Protein AF-A0A935SAC5-F1 (afdb_monomer)

Solvent-accessible surface area (backbone atoms only — not comparable to full-atom values): 9028 Å² total; per-residue (Å²): 116,67,52,73,51,86,74,87,73,97,64,73,34,63,45,73,36,40,45,47,66,63,96,44,28,36,29,16,75,48,94,80,66,82,56,76,77,46,74,48,55,58,48,74,48,67,71,39,87,62,98,78,72,75,41,74,46,65,68,77,76,75,72,89,77,90,78,79,84,93,44,66,73,70,99,47,43,94,74,91,64,96,80,83,84,86,88,77,90,76,90,57,98,80,77,89,86,80,83,89,82,74,30,91,58,60,45,80,43,80,50,70,46,59,50,98,86,70,47,77,77,44,76,49,77,45,74,40,58,57,51,123

Secondary structure (DSSP, 8-state):
--EEE----SSSB--EEEEES-SSEEEESSTT--SEEEESSEEEPPPBSS----EEEE---PPP---S-S-TTSSSS---SS--------SS----------BSS-EEEEEEEE-TT--EEEEEEEEEPSB-

pLDDT: mean 78.28, std 12.5, range [45.66, 94.19]

Foldseek 3Di:
DKDKDDDDDPAFDKDKIFIDDEPWKFKDQDPVSPDGPDIDRIDIDHGDHDDGDMDIDHPDPDDDDDDDDPDCVPPNDDDPDLDDDDDDDDPDDDDDDDDDDADQAWDWHKDFDADPVRHTPDIDIDTDHRGD

Structure (mmCIF, N/CA/C/O backbone):
data_AF-A0A935SAC5-F1
#
_entry.id   AF-A0A935SAC5-F1
#
loop_
_atom_site.group_PDB
_atom_site.id
_atom_site.type_symbol
_atom_site.label_atom_id
_atom_site.label_alt_id
_atom_site.label_comp_id
_atom_site.label_asym_id
_atom_site.label_entity_id
_atom_site.label_seq_id
_atom_site.pdbx_PDB_ins_code
_atom_site.Cartn_x
_atom_site.Cartn_y
_atom_site.Cartn_z
_atom_site.occupancy
_atom_site.B_iso_or_equiv
_atom_site.auth_seq_id
_atom_site.auth_comp_id
_atom_site.auth_asym_id
_atom_site.auth_atom_id
_atom_site.pdbx_PDB_model_num
ATOM 1 N N . MET A 1 1 ? 0.697 -7.116 10.664 1.00 56.38 1 MET A N 1
ATOM 2 C CA . MET A 1 1 ? -0.662 -6.544 10.808 1.00 56.38 1 MET A CA 1
ATOM 3 C C . MET A 1 1 ? -0.838 -6.098 12.249 1.00 56.38 1 MET A C 1
ATOM 5 O O . MET A 1 1 ? -0.316 -6.800 13.111 1.00 56.38 1 MET A O 1
ATOM 9 N N . PRO A 1 2 ? -1.505 -4.963 12.521 1.00 69.81 2 PRO A N 1
ATOM 10 C CA . PRO A 1 2 ? -1.743 -4.535 13.891 1.00 69.81 2 PRO A CA 1
ATOM 11 C C . PRO A 1 2 ? -2.708 -5.495 14.600 1.00 69.81 2 PRO A C 1
ATOM 13 O O . PRO A 1 2 ? -3.672 -5.966 13.999 1.00 69.81 2 PRO A O 1
ATOM 16 N N . THR A 1 3 ? -2.452 -5.771 15.874 1.00 77.31 3 THR A N 1
ATOM 17 C CA . THR A 1 3 ? -3.358 -6.515 16.761 1.00 77.31 3 THR A CA 1
ATOM 18 C C . THR A 1 3 ? -3.866 -5.571 17.837 1.00 77.31 3 THR A C 1
ATOM 20 O O . THR A 1 3 ? -3.052 -4.908 18.480 1.00 77.31 3 THR A O 1
ATOM 23 N N . ALA A 1 4 ? -5.182 -5.513 18.036 1.00 74.81 4 ALA A N 1
ATOM 24 C CA . ALA A 1 4 ? -5.814 -4.675 19.049 1.00 74.81 4 ALA A CA 1
ATOM 25 C C . ALA A 1 4 ? -6.478 -5.536 20.128 1.00 74.81 4 ALA A C 1
ATOM 27 O O . ALA A 1 4 ? -7.105 -6.550 19.816 1.00 74.81 4 ALA A O 1
ATOM 28 N N . THR A 1 5 ? -6.376 -5.101 21.382 1.00 78.00 5 THR A N 1
ATOM 29 C CA . THR A 1 5 ? -7.089 -5.713 22.508 1.00 78.00 5 THR A CA 1
ATOM 30 C C . THR A 1 5 ? -8.264 -4.819 22.884 1.00 78.00 5 THR A C 1
ATOM 32 O O . THR A 1 5 ? -8.074 -3.663 23.269 1.00 78.00 5 THR A O 1
ATOM 35 N N . GLY A 1 6 ? -9.482 -5.347 22.749 1.00 63.31 6 GLY A N 1
ATOM 36 C CA . GLY A 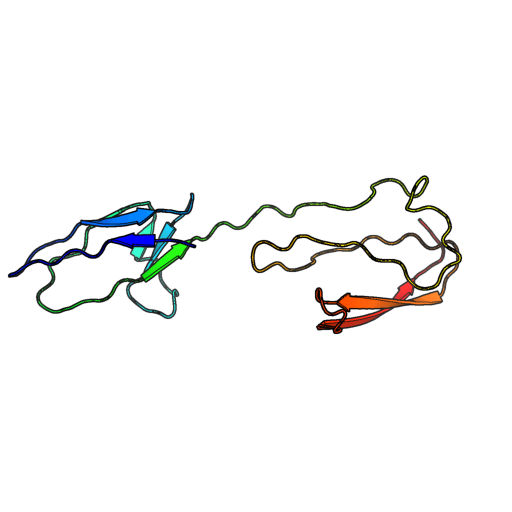1 6 ? -10.697 -4.667 23.194 1.00 63.31 6 GLY A CA 1
ATOM 37 C C . GLY A 1 6 ? -10.805 -4.640 24.719 1.00 63.31 6 GLY A C 1
ATOM 38 O O . GLY A 1 6 ? -10.280 -5.514 25.406 1.00 63.31 6 GLY A O 1
ATOM 39 N N . ALA A 1 7 ? -11.520 -3.651 25.244 1.00 67.75 7 ALA A N 1
ATOM 40 C CA . ALA A 1 7 ? -11.877 -3.567 26.653 1.00 67.75 7 ALA A CA 1
ATOM 41 C C . ALA A 1 7 ? -13.388 -3.325 26.778 1.00 67.75 7 ALA A C 1
ATOM 43 O O . ALA A 1 7 ? -14.003 -2.763 25.872 1.00 67.75 7 ALA A O 1
ATOM 44 N N . ALA A 1 8 ? -13.989 -3.771 27.879 1.00 72.81 8 ALA A N 1
ATOM 45 C CA . ALA A 1 8 ? -15.406 -3.573 28.167 1.00 72.81 8 ALA A CA 1
ATOM 46 C C . ALA A 1 8 ? -15.563 -2.790 29.472 1.00 72.81 8 ALA A C 1
ATOM 48 O O . ALA A 1 8 ? -14.839 -3.037 30.436 1.00 72.81 8 ALA A O 1
ATOM 49 N N . VAL A 1 9 ? -16.519 -1.860 29.506 1.00 71.31 9 VAL A N 1
ATOM 50 C CA . VAL A 1 9 ? -16.924 -1.152 30.723 1.00 71.31 9 VAL A CA 1
ATOM 51 C C . VAL A 1 9 ? -18.426 -1.299 30.915 1.00 71.31 9 VAL A C 1
ATOM 53 O O . VAL A 1 9 ? -19.187 -1.216 29.954 1.00 71.31 9 VAL A O 1
ATOM 56 N N . CYS A 1 10 ? -18.853 -1.558 32.150 1.00 63.47 10 CYS A N 1
ATOM 57 C CA . CYS A 1 10 ? -20.250 -1.872 32.447 1.00 63.47 10 CYS A CA 1
ATOM 58 C C . CYS A 1 10 ? -21.160 -0.632 32.411 1.00 63.47 10 CYS A C 1
ATOM 60 O O . CYS A 1 10 ? -22.337 -0.773 32.106 1.00 63.47 10 CYS A O 1
ATOM 62 N N . TYR A 1 11 ? -20.631 0.564 32.707 1.00 62.56 11 TYR A N 1
ATOM 63 C CA . TYR A 1 11 ? -21.357 1.840 32.667 1.00 62.56 11 TYR A CA 1
ATOM 64 C C . TYR A 1 11 ? -20.398 3.018 32.484 1.00 62.56 11 TYR A C 1
ATOM 66 O O . TYR A 1 11 ? -19.380 3.069 33.171 1.00 62.56 11 TYR A O 1
ATOM 74 N N . ASN A 1 12 ? -20.770 3.968 31.616 1.00 66.25 12 ASN A N 1
ATOM 75 C CA . ASN A 1 12 ? -20.219 5.325 31.493 1.00 66.25 12 ASN A CA 1
ATOM 76 C C . ASN A 1 12 ? -18.734 5.459 31.869 1.00 66.25 12 ASN A C 1
ATOM 78 O O . ASN A 1 12 ? -18.379 6.211 32.783 1.00 66.25 12 ASN A O 1
ATOM 82 N N . GLY A 1 13 ? -17.876 4.735 31.155 1.00 80.25 13 GLY A N 1
ATOM 83 C CA . GLY A 1 13 ? -16.447 4.717 31.419 1.00 80.25 13 GLY A CA 1
ATOM 84 C C . GLY A 1 13 ? -15.607 5.059 30.202 1.00 80.25 13 GLY A C 1
ATOM 85 O O . GLY A 1 13 ? -16.023 4.907 29.054 1.00 80.25 13 GLY A O 1
ATOM 86 N N . SER A 1 14 ? -14.398 5.524 30.489 1.00 84.81 14 SER A N 1
ATOM 87 C CA . SER A 1 14 ? -13.310 5.604 29.523 1.00 84.81 14 SER A CA 1
ATOM 88 C C . SER A 1 14 ? -12.544 4.282 29.533 1.00 84.81 14 SER A C 1
ATOM 90 O O . SER A 1 14 ? -12.377 3.661 30.585 1.00 84.81 14 SER A O 1
ATOM 92 N N . LEU A 1 15 ? -12.097 3.848 28.360 1.00 87.06 15 LEU A N 1
ATOM 93 C CA . LEU A 1 15 ? -11.333 2.624 28.177 1.00 87.06 15 LEU A CA 1
ATOM 94 C C . LEU A 1 15 ? -9.976 2.942 27.562 1.00 87.06 15 LEU A C 1
ATOM 96 O O . LEU A 1 15 ? -9.870 3.787 26.675 1.00 87.06 15 LEU A O 1
ATOM 100 N N . LEU A 1 16 ? -8.946 2.222 28.002 1.00 89.75 16 LEU A N 1
ATOM 101 C CA . LEU A 1 16 ? -7.644 2.227 27.349 1.00 89.75 16 LEU A CA 1
ATOM 102 C C . LEU A 1 16 ? -7.593 1.075 26.348 1.00 89.75 16 LEU A C 1
ATOM 104 O O . LEU A 1 16 ? -7.488 -0.090 26.731 1.00 89.75 16 LEU A O 1
ATOM 108 N N . LEU A 1 17 ? -7.664 1.402 25.064 1.00 89.62 17 LEU A N 1
ATOM 109 C CA . LEU A 1 17 ? -7.435 0.449 23.988 1.00 89.62 17 LEU A CA 1
ATOM 110 C C . LEU A 1 17 ? -5.939 0.388 23.704 1.00 89.62 17 LEU A C 1
ATOM 112 O O . LEU A 1 17 ? -5.279 1.422 23.628 1.00 89.62 17 LEU A O 1
ATOM 116 N N . SER A 1 18 ? -5.404 -0.818 23.538 1.00 89.44 18 SER A N 1
ATOM 117 C CA . SER A 1 18 ? -3.995 -1.030 23.202 1.00 89.44 18 SER A CA 1
ATOM 118 C C . SER A 1 18 ? -3.868 -1.751 21.868 1.00 89.44 18 SER A C 1
ATOM 120 O O . SER A 1 18 ? -4.687 -2.610 21.527 1.00 89.44 18 SER A O 1
ATOM 122 N N . ALA A 1 19 ? -2.847 -1.377 21.104 1.00 88.69 19 ALA A N 1
ATOM 123 C CA . ALA A 1 19 ? -2.513 -1.978 19.829 1.00 88.69 19 ALA A CA 1
ATOM 124 C C . ALA A 1 19 ? -0.996 -2.179 19.704 1.00 88.69 19 ALA A C 1
ATOM 126 O O . ALA A 1 19 ? -0.197 -1.351 20.143 1.00 88.69 19 ALA A O 1
ATOM 127 N N . ALA A 1 20 ? -0.607 -3.290 19.084 1.00 83.88 20 ALA A N 1
ATOM 128 C CA . ALA A 1 20 ? 0.781 -3.660 18.819 1.00 83.88 20 ALA A CA 1
ATOM 129 C C . ALA A 1 20 ? 0.969 -4.047 17.344 1.00 83.88 20 ALA A C 1
ATOM 131 O O . ALA A 1 20 ? -0.008 -4.260 16.625 1.00 83.88 20 ALA A O 1
ATOM 132 N N . GLY A 1 21 ? 2.222 -4.153 16.887 1.00 74.06 21 GLY A N 1
ATOM 133 C CA . GLY A 1 21 ? 2.546 -4.604 15.525 1.00 74.06 21 GLY A CA 1
ATOM 134 C C . GLY A 1 21 ? 2.837 -3.492 14.509 1.00 74.06 21 GLY A C 1
ATOM 135 O O . GLY A 1 21 ? 2.628 -3.694 13.312 1.00 74.06 21 GLY A O 1
ATOM 136 N N . GLY A 1 22 ? 3.318 -2.332 14.969 1.00 73.06 22 GLY A N 1
ATOM 137 C CA . GLY A 1 22 ? 3.771 -1.225 14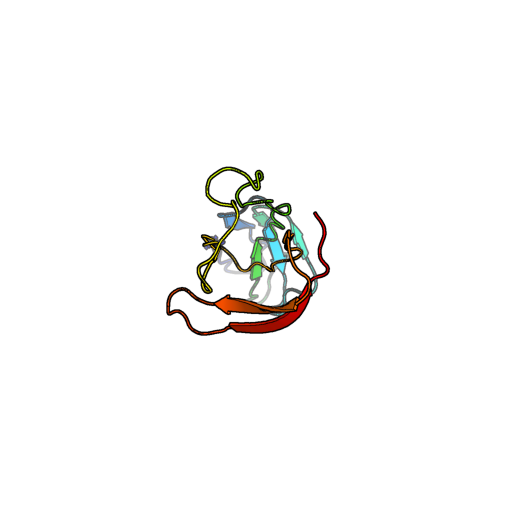.123 1.00 73.06 22 GLY A CA 1
ATOM 138 C C . GLY A 1 22 ? 4.487 -0.138 14.927 1.00 73.06 22 GLY A C 1
ATOM 139 O O . GLY A 1 22 ? 4.286 -0.035 16.136 1.00 73.06 22 GLY A O 1
ATOM 140 N N . THR A 1 23 ? 5.326 0.661 14.262 1.00 70.06 23 THR A N 1
ATOM 141 C CA . THR A 1 23 ? 6.007 1.824 14.865 1.00 70.06 23 THR A CA 1
ATOM 142 C C . THR A 1 23 ? 5.134 3.078 14.856 1.00 70.06 23 THR A C 1
ATOM 144 O O . THR A 1 23 ? 5.303 3.936 15.718 1.00 70.06 23 THR A O 1
ATOM 147 N N . LEU A 1 24 ? 4.177 3.171 13.924 1.00 83.19 24 LEU A N 1
ATOM 148 C CA . LEU A 1 24 ? 3.248 4.290 13.799 1.00 83.19 24 LEU A CA 1
ATOM 149 C C . LEU A 1 24 ? 1.819 3.770 13.604 1.00 83.19 24 LEU A C 1
ATOM 151 O O . LEU A 1 24 ? 1.413 3.403 12.501 1.00 83.19 24 LEU A O 1
ATOM 155 N N . LEU A 1 25 ? 1.068 3.717 14.703 1.00 90.06 25 LEU A N 1
ATOM 156 C CA . LEU A 1 25 ? -0.319 3.261 14.720 1.00 90.06 25 LEU A CA 1
ATOM 157 C C . LEU A 1 25 ? -1.258 4.461 14.802 1.00 90.06 25 LEU A C 1
ATOM 159 O O . LEU A 1 25 ? -1.214 5.211 15.775 1.00 90.06 25 LEU A O 1
ATOM 163 N N . ASN A 1 26 ? -2.119 4.614 13.801 1.00 92.19 26 ASN A N 1
ATOM 164 C CA . ASN A 1 26 ? -3.163 5.628 13.779 1.00 92.19 26 ASN A CA 1
ATOM 165 C C . ASN A 1 26 ? -4.506 4.999 14.135 1.00 92.19 26 ASN A C 1
ATOM 167 O O . ASN A 1 26 ? -4.870 3.945 13.611 1.00 92.19 26 ASN A O 1
ATOM 171 N N . TRP A 1 27 ? -5.236 5.662 15.021 1.00 92.75 27 TRP A N 1
ATOM 172 C CA . TRP A 1 27 ? -6.568 5.281 15.465 1.00 92.75 27 TRP A CA 1
ATOM 173 C C . TRP A 1 27 ? -7.622 6.078 14.707 1.00 92.75 27 TRP A C 1
ATOM 175 O O . TRP A 1 27 ? -7.417 7.252 14.389 1.00 92.75 27 TRP A O 1
ATOM 185 N N . TYR A 1 28 ? -8.769 5.449 14.468 1.00 94.19 28 TYR A N 1
ATOM 186 C CA . TYR A 1 28 ? -9.879 5.993 13.696 1.00 94.19 28 TYR A CA 1
ATOM 187 C C . TYR A 1 28 ? -11.215 5.613 14.338 1.00 94.19 28 TYR A C 1
ATOM 189 O O . TYR A 1 28 ? -11.382 4.511 14.865 1.00 94.19 28 TYR A O 1
ATOM 197 N N . ALA A 1 29 ? -12.189 6.519 14.254 1.00 92.50 29 ALA A N 1
ATOM 198 C CA . ALA A 1 29 ? -13.566 6.263 14.687 1.00 92.50 29 ALA A CA 1
ATOM 199 C C . ALA A 1 29 ? -14.421 5.595 13.595 1.00 92.50 29 ALA A C 1
ATOM 201 O O . ALA A 1 29 ? -15.513 5.108 13.870 1.00 92.50 29 ALA A O 1
ATOM 202 N N . THR A 1 30 ? -13.946 5.585 12.346 1.00 89.88 30 THR A N 1
ATOM 203 C CA . THR A 1 30 ? -14.678 5.047 11.196 1.00 89.88 30 THR A CA 1
ATOM 204 C C . THR A 1 30 ? -13.830 4.016 10.450 1.00 89.88 30 THR A C 1
ATOM 206 O O . THR A 1 30 ? -12.604 4.146 10.400 1.00 89.88 30 THR A O 1
ATOM 209 N N . PRO A 1 31 ? -14.463 3.014 9.813 1.00 89.12 31 PRO A N 1
ATOM 210 C CA . PRO A 1 31 ? -13.749 2.019 9.011 1.00 89.12 31 PRO A CA 1
ATOM 211 C C . PRO A 1 31 ? -13.138 2.604 7.731 1.00 89.12 31 PRO A C 1
ATOM 2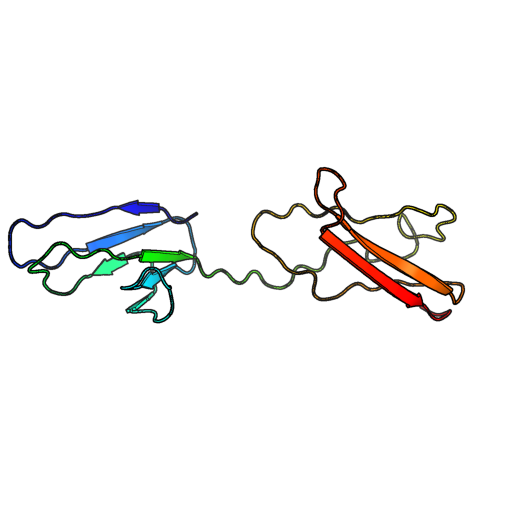13 O O . PRO A 1 31 ? -12.316 1.954 7.099 1.00 89.12 31 PRO A O 1
ATOM 216 N N . ALA A 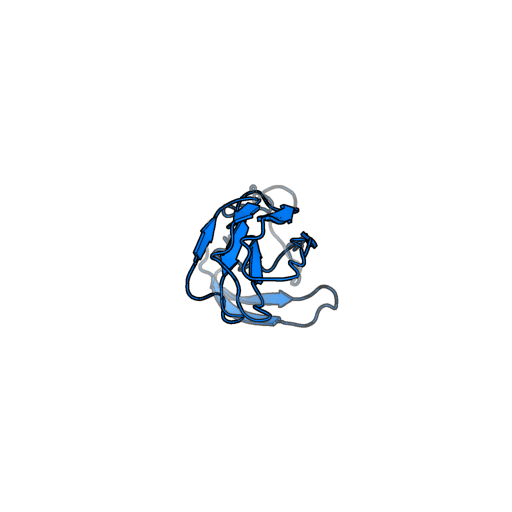1 32 ? -13.527 3.822 7.336 1.00 88.81 32 ALA A N 1
ATOM 217 C CA . ALA A 1 32 ? -12.987 4.502 6.160 1.00 88.81 32 ALA A CA 1
ATOM 218 C C . ALA A 1 32 ? -11.563 5.049 6.379 1.00 88.81 32 ALA A C 1
ATOM 220 O O . ALA A 1 32 ? -10.926 5.473 5.419 1.00 88.81 32 ALA A O 1
ATOM 221 N N . LEU A 1 33 ? -11.069 5.053 7.626 1.00 89.31 33 LEU A N 1
ATOM 222 C CA . LEU A 1 33 ? -9.716 5.482 8.000 1.00 89.31 33 LEU A CA 1
ATOM 223 C C . LEU A 1 33 ? -9.348 6.902 7.513 1.00 89.31 33 LEU A C 1
ATOM 225 O O . LEU A 1 33 ? -8.195 7.188 7.199 1.00 89.31 33 LEU A O 1
ATOM 229 N N . THR A 1 34 ? -10.329 7.809 7.443 1.00 86.31 34 THR A N 1
ATOM 230 C CA . THR A 1 34 ? -10.156 9.148 6.847 1.00 86.31 34 THR A CA 1
ATOM 231 C C . THR A 1 34 ? -9.591 10.182 7.814 1.00 86.31 34 THR A C 1
ATOM 233 O O . THR A 1 34 ? -8.844 11.066 7.408 1.00 86.31 34 THR A O 1
ATOM 236 N N . THR A 1 35 ? -9.964 10.102 9.092 1.00 91.56 35 THR A N 1
ATOM 237 C CA . THR A 1 35 ? -9.600 11.098 10.108 1.00 91.56 35 THR A CA 1
ATOM 238 C C . THR A 1 35 ? -8.949 10.407 11.291 1.00 91.56 35 THR A C 1
ATOM 240 O O . THR A 1 35 ? -9.593 9.620 11.987 1.00 91.56 35 THR A O 1
ATOM 243 N N . VAL A 1 36 ? -7.671 10.715 11.508 1.00 92.81 36 VAL A N 1
ATOM 244 C CA . VAL A 1 36 ? -6.907 10.206 12.647 1.00 92.81 36 VAL A CA 1
ATOM 245 C C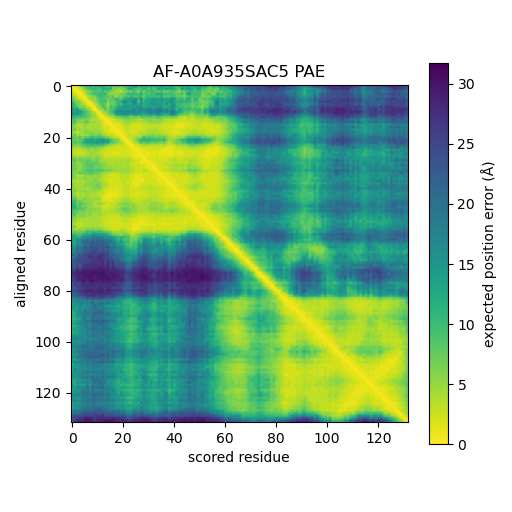 . VAL A 1 36 ? -7.422 10.872 13.919 1.00 92.81 36 VAL A C 1
ATOM 247 O O . VAL A 1 36 ? -7.434 12.097 14.016 1.00 92.81 36 VAL A O 1
ATOM 250 N N . ILE A 1 37 ? -7.853 10.065 14.887 1.00 93.94 37 ILE A N 1
ATOM 251 C CA . ILE A 1 37 ? -8.320 10.544 16.199 1.00 93.94 37 ILE A CA 1
ATOM 252 C C . ILE A 1 37 ? -7.235 10.447 17.276 1.00 93.94 37 ILE A C 1
ATOM 254 O O . ILE A 1 37 ? -7.328 11.124 18.295 1.00 93.94 37 ILE A O 1
ATOM 258 N N . ASN A 1 38 ? -6.226 9.595 17.068 1.00 93.50 38 ASN A N 1
ATOM 259 C CA . ASN A 1 38 ? -5.055 9.463 17.930 1.00 93.50 38 ASN A CA 1
ATOM 260 C C . ASN A 1 38 ? -3.921 8.727 17.199 1.00 93.50 38 ASN A C 1
ATOM 262 O O . ASN A 1 38 ? -4.184 7.931 16.297 1.00 93.50 38 ASN A O 1
ATOM 266 N N . THR A 1 39 ? -2.683 8.923 17.647 1.00 91.75 39 THR A N 1
ATOM 267 C CA . THR A 1 39 ? -1.502 8.207 17.153 1.00 91.75 39 THR A CA 1
ATOM 268 C C . THR A 1 39 ? -0.720 7.624 18.328 1.00 91.75 39 THR A C 1
ATOM 270 O O . THR A 1 39 ? -0.444 8.318 19.302 1.00 91.75 39 THR A O 1
ATOM 273 N N . GLY A 1 40 ? -0.352 6.346 18.239 1.00 90.31 40 GLY A N 1
ATOM 274 C CA . GLY A 1 40 ? 0.421 5.638 19.260 1.00 90.31 40 GLY A CA 1
ATOM 275 C C . GLY A 1 40 ? -0.105 4.234 19.553 1.00 90.31 40 GLY A C 1
ATOM 276 O O . GLY A 1 40 ? -1.116 3.790 19.012 1.00 90.31 40 GLY A O 1
ATOM 277 N N . THR A 1 41 ? 0.586 3.520 20.439 1.00 90.56 41 THR A N 1
ATOM 278 C CA . THR A 1 41 ? 0.255 2.135 20.823 1.00 90.56 41 THR A CA 1
ATOM 279 C C . THR A 1 41 ? -0.955 2.020 21.745 1.00 90.56 41 THR A C 1
ATOM 281 O O . THR A 1 41 ? -1.447 0.916 21.972 1.0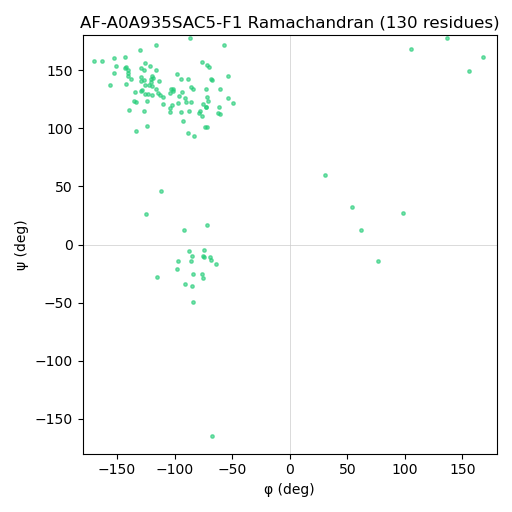0 90.56 41 THR A O 1
ATOM 284 N N . ALA A 1 42 ? -1.459 3.136 22.268 1.00 90.12 42 ALA A N 1
ATOM 285 C CA . ALA A 1 42 ? -2.638 3.156 23.115 1.00 90.12 42 ALA A CA 1
ATOM 286 C C . ALA A 1 42 ? -3.535 4.354 22.804 1.00 90.12 42 ALA A C 1
ATOM 288 O O . ALA A 1 42 ? -3.050 5.429 22.447 1.00 90.12 42 ALA A O 1
ATOM 289 N N . TYR A 1 43 ? -4.840 4.163 22.968 1.00 91.19 43 TYR A N 1
ATOM 290 C CA . TYR A 1 43 ? -5.857 5.194 22.827 1.00 91.19 43 TYR A CA 1
ATOM 291 C C . TYR A 1 43 ? -6.833 5.141 23.998 1.00 91.19 43 TYR A C 1
ATOM 293 O O . TYR A 1 43 ? -7.475 4.119 24.240 1.00 91.19 43 TYR A O 1
ATOM 301 N N . THR A 1 44 ? -6.950 6.260 24.707 1.00 92.62 44 THR A N 1
ATOM 302 C CA . THR A 1 44 ? -7.947 6.444 25.761 1.00 92.62 44 THR A CA 1
ATOM 303 C C . THR A 1 44 ? -9.230 6.974 25.135 1.00 92.62 44 THR A C 1
ATOM 305 O O . THR A 1 44 ? -9.255 8.089 24.610 1.00 92.62 44 THR A O 1
ATOM 308 N N . THR A 1 45 ? -10.299 6.184 25.178 1.00 89.81 45 THR A N 1
ATOM 309 C CA . THR A 1 45 ? -11.594 6.593 24.629 1.00 89.81 45 THR A CA 1
ATOM 310 C C . THR A 1 45 ? -12.214 7.703 25.484 1.00 89.81 45 THR A C 1
ATOM 312 O O . THR A 1 45 ? -12.007 7.741 26.701 1.00 89.81 45 THR A O 1
ATOM 315 N N . PRO A 1 46 ? -13.061 8.570 24.908 1.00 87.19 46 PRO A N 1
ATOM 316 C CA . PRO A 1 46 ? -14.031 9.334 25.681 1.00 87.19 46 PRO A CA 1
ATOM 317 C C . PRO A 1 46 ? -14.954 8.411 26.490 1.00 87.19 46 PRO A C 1
ATOM 319 O O . PRO A 1 46 ? -14.947 7.190 26.317 1.00 87.19 46 PRO A O 1
ATOM 322 N N . ASN A 1 47 ? -15.767 9.005 27.362 1.00 86.19 47 ASN A N 1
ATOM 323 C CA . ASN A 1 47 ? -16.781 8.262 28.100 1.00 86.19 47 ASN A CA 1
ATOM 324 C C . ASN A 1 47 ? -17.793 7.631 27.124 1.00 86.19 47 ASN A C 1
ATOM 326 O O . ASN A 1 47 ? -18.465 8.349 26.381 1.00 86.19 47 ASN A O 1
ATOM 330 N N . LEU A 1 48 ? -17.875 6.298 27.116 1.00 84.50 48 LEU A N 1
ATOM 331 C CA . LEU A 1 48 ? -18.764 5.546 26.237 1.00 84.50 48 LEU A CA 1
ATOM 332 C C . LEU A 1 48 ? -20.060 5.181 26.965 1.00 84.50 48 LEU A C 1
ATOM 334 O O . LEU A 1 48 ? -20.053 4.481 27.977 1.00 84.50 48 LEU A O 1
ATOM 338 N N . THR A 1 49 ? -21.181 5.621 26.398 1.00 83.56 49 THR A N 1
ATOM 339 C CA . THR A 1 49 ? -22.544 5.292 26.851 1.00 83.56 49 THR A CA 1
ATOM 340 C C . THR A 1 49 ? -23.164 4.143 26.046 1.00 83.56 49 THR A C 1
ATOM 342 O O . THR A 1 49 ? -24.179 3.580 26.448 1.00 83.56 49 THR A O 1
ATOM 345 N N . THR A 1 50 ? -22.568 3.796 24.898 1.00 82.25 50 THR A N 1
ATOM 346 C CA . THR A 1 50 ? -23.011 2.738 23.976 1.00 82.25 50 THR A CA 1
ATOM 347 C C . THR A 1 50 ? -21.808 2.012 23.369 1.00 82.25 50 THR A C 1
ATOM 349 O O . THR A 1 50 ? -20.684 2.526 23.373 1.00 82.25 50 THR A O 1
ATOM 352 N N . THR A 1 51 ? -22.030 0.807 22.835 1.00 83.69 51 THR A N 1
ATOM 353 C CA . THR A 1 51 ? -20.989 0.021 22.161 1.00 83.69 51 THR A CA 1
ATOM 354 C C . THR A 1 51 ? -20.435 0.786 20.960 1.00 83.69 51 THR A C 1
ATOM 356 O O . THR A 1 51 ? -21.121 0.972 19.959 1.00 83.69 51 THR A O 1
ATOM 359 N N . THR A 1 52 ? -19.174 1.207 21.057 1.00 86.88 52 THR A N 1
ATOM 360 C CA . THR A 1 52 ? -18.476 1.972 20.017 1.00 86.88 52 THR A CA 1
ATOM 361 C C . THR A 1 52 ? -17.304 1.159 19.484 1.00 86.88 52 THR A C 1
ATOM 363 O O . THR A 1 52 ? -16.545 0.578 20.258 1.00 86.88 52 THR A O 1
ATOM 366 N N . THR A 1 53 ? -17.155 1.111 18.160 1.00 89.50 53 THR A N 1
ATOM 367 C CA . THR A 1 53 ? -16.052 0.399 17.498 1.00 89.50 53 THR A CA 1
ATOM 368 C C . THR A 1 53 ? -14.992 1.395 17.051 1.00 89.50 53 THR A C 1
ATOM 370 O O . THR A 1 53 ? -15.314 2.390 16.406 1.00 89.50 53 THR A O 1
ATOM 373 N N . TYR A 1 54 ? -13.732 1.098 17.361 1.00 90.88 54 TYR A N 1
ATOM 374 C CA . TYR A 1 54 ? -12.569 1.861 16.916 1.00 90.88 54 TYR A CA 1
ATOM 375 C C . TYR A 1 54 ? -11.688 0.999 16.017 1.00 90.88 54 TYR A C 1
ATOM 377 O O . TYR A 1 54 ? -11.617 -0.219 16.180 1.00 90.88 54 TYR A O 1
ATOM 385 N N . TYR A 1 55 ? -11.001 1.647 15.084 1.00 90.81 55 TYR A N 1
ATOM 386 C CA . TYR A 1 55 ? -10.140 1.003 14.099 1.00 90.81 55 TYR A CA 1
ATOM 387 C C . TYR A 1 55 ? -8.712 1.509 14.271 1.00 90.81 55 TYR A C 1
ATOM 389 O O . TYR A 1 55 ? -8.502 2.678 14.588 1.00 90.81 55 TYR A O 1
ATOM 397 N N . VAL A 1 56 ? -7.728 0.641 14.052 1.00 90.62 56 VAL A N 1
ATOM 398 C CA . VAL A 1 56 ? -6.308 1.000 14.099 1.00 90.62 56 VAL A CA 1
ATOM 399 C C . VAL A 1 56 ? -5.621 0.532 12.824 1.00 90.62 56 VAL A C 1
ATOM 401 O O . VAL A 1 56 ? -5.802 -0.608 12.394 1.00 90.62 56 VAL A O 1
ATOM 404 N N . ALA A 1 57 ? -4.830 1.410 12.215 1.00 88.00 57 ALA A N 1
ATOM 405 C CA . ALA A 1 57 ? -4.032 1.095 11.039 1.00 88.00 57 ALA A CA 1
ATOM 406 C C . ALA A 1 57 ? -2.567 1.458 11.275 1.00 88.00 57 ALA A C 1
ATOM 408 O O . ALA A 1 57 ? -2.251 2.475 11.890 1.00 88.00 57 ALA A O 1
ATOM 409 N N . ASN A 1 58 ? -1.673 0.612 10.772 1.00 85.44 58 ASN A N 1
ATOM 410 C CA . ASN A 1 58 ? -0.247 0.896 10.760 1.00 85.44 58 ASN A CA 1
ATOM 411 C C . ASN A 1 58 ? 0.085 1.713 9.507 1.00 85.44 58 ASN A C 1
ATOM 413 O O . ASN A 1 58 ? -0.187 1.249 8.401 1.00 85.44 58 ASN A O 1
ATOM 417 N N . THR A 1 59 ? 0.674 2.897 9.663 1.00 72.81 59 THR A N 1
ATOM 418 C CA . THR A 1 59 ? 0.988 3.800 8.541 1.00 72.81 59 THR A CA 1
ATOM 419 C C . THR A 1 59 ? 2.489 3.924 8.314 1.00 72.81 59 THR A C 1
ATOM 421 O O . THR A 1 59 ? 3.014 5.026 8.159 1.00 72.81 59 THR A O 1
ATOM 424 N N . VAL A 1 60 ? 3.205 2.797 8.304 1.00 66.94 60 VAL A N 1
ATOM 425 C CA . VAL A 1 60 ? 4.610 2.800 7.885 1.00 66.94 60 VAL A CA 1
ATOM 426 C C . VAL A 1 60 ? 4.660 3.015 6.375 1.00 66.94 60 VAL A C 1
ATOM 428 O O . VAL A 1 60 ? 4.448 2.093 5.588 1.00 66.94 60 VAL A O 1
ATOM 431 N N . THR A 1 61 ? 4.964 4.240 5.962 1.00 61.03 61 THR A N 1
ATOM 432 C CA . THR A 1 61 ? 5.554 4.487 4.649 1.00 61.03 61 THR A CA 1
ATOM 433 C C . THR A 1 61 ? 6.999 4.014 4.730 1.00 61.03 61 THR A C 1
ATOM 435 O O . THR A 1 61 ? 7.838 4.688 5.328 1.00 61.03 61 THR A O 1
ATOM 438 N N . ASN A 1 62 ? 7.292 2.827 4.198 1.00 62.00 62 ASN A N 1
ATOM 439 C CA . ASN A 1 62 ? 8.686 2.436 4.016 1.00 62.00 62 ASN A CA 1
ATOM 440 C C . ASN A 1 62 ? 9.326 3.453 3.068 1.00 62.00 62 ASN A C 1
ATOM 442 O O . ASN A 1 62 ? 8.729 3.790 2.042 1.00 62.00 62 ASN A O 1
ATOM 446 N N . SER A 1 63 ? 10.517 3.947 3.410 1.00 63.72 63 SER A N 1
ATOM 447 C CA . SER A 1 63 ? 11.312 4.730 2.464 1.00 63.72 63 SER A CA 1
ATOM 448 C C . SER A 1 63 ? 11.480 3.929 1.171 1.00 63.72 63 SER A C 1
ATOM 450 O O . SER A 1 63 ? 11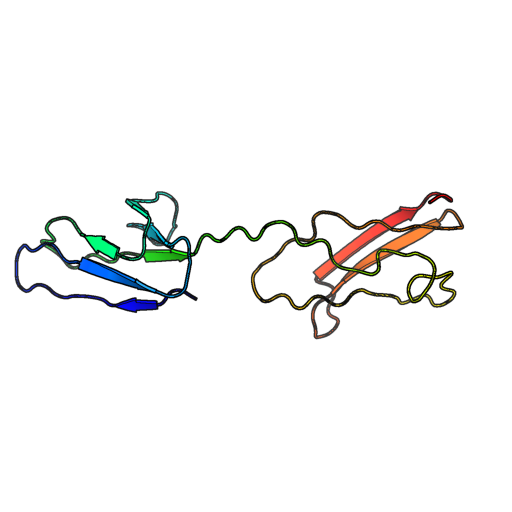.610 2.701 1.257 1.00 63.72 63 SER A O 1
ATOM 452 N N . PRO A 1 64 ? 11.498 4.581 -0.006 1.00 63.75 64 PRO A N 1
ATOM 453 C CA . PRO A 1 64 ? 11.786 3.899 -1.257 1.00 63.75 64 PRO A CA 1
ATOM 454 C C . PRO A 1 64 ? 13.053 3.060 -1.100 1.00 63.75 64 PRO A C 1
ATOM 456 O O . PRO A 1 64 ? 14.107 3.567 -0.711 1.00 63.75 64 PRO A O 1
ATOM 459 N N . VAL A 1 65 ? 12.931 1.757 -1.336 1.00 69.00 65 VAL A N 1
ATOM 460 C CA . VAL A 1 65 ? 14.078 0.857 -1.321 1.00 69.00 65 VAL A CA 1
ATOM 461 C C . VAL A 1 65 ? 14.562 0.741 -2.755 1.00 69.00 65 VAL A C 1
ATOM 463 O O . VAL A 1 65 ? 13.859 0.204 -3.609 1.00 69.00 65 VAL A O 1
ATOM 466 N N . THR A 1 66 ? 15.767 1.234 -3.024 1.00 67.25 66 THR A N 1
ATOM 467 C CA . THR A 1 66 ? 16.442 0.973 -4.296 1.00 67.25 66 THR A CA 1
ATOM 468 C C . THR A 1 66 ? 17.038 -0.430 -4.241 1.00 67.25 66 THR A C 1
ATOM 470 O O . THR A 1 66 ? 17.945 -0.694 -3.452 1.00 67.25 66 THR A O 1
ATOM 473 N N . GLY A 1 67 ? 16.509 -1.340 -5.057 1.00 64.56 67 GLY A N 1
ATOM 474 C CA . GLY A 1 67 ? 17.031 -2.695 -5.242 1.00 64.56 67 GLY A CA 1
ATOM 475 C C . GLY A 1 67 ? 17.513 -2.931 -6.675 1.00 64.56 67 GLY A C 1
ATOM 476 O O . GLY A 1 67 ? 17.277 -2.113 -7.561 1.00 64.56 67 GLY A O 1
ATOM 477 N N . GLY A 1 68 ? 18.164 -4.071 -6.909 1.00 63.22 68 GLY A N 1
ATOM 478 C CA . GLY A 1 68 ? 18.702 -4.462 -8.217 1.00 63.22 68 GLY A CA 1
ATOM 479 C C . GLY A 1 68 ? 20.224 -4.326 -8.313 1.00 63.22 68 GLY A C 1
ATOM 480 O O . GLY A 1 68 ? 20.876 -3.765 -7.433 1.00 63.22 68 GLY A O 1
ATOM 481 N N . LEU A 1 69 ? 20.810 -4.890 -9.372 1.00 59.91 69 LEU A N 1
ATOM 482 C CA . LEU A 1 69 ? 22.246 -4.763 -9.611 1.00 59.91 69 LEU A CA 1
ATOM 483 C C . LEU A 1 69 ? 22.566 -3.336 -10.070 1.00 59.91 69 LEU A C 1
ATOM 485 O O . LEU A 1 69 ? 22.101 -2.895 -11.115 1.00 59.91 69 LEU A O 1
ATOM 489 N N . LEU A 1 70 ? 23.388 -2.630 -9.289 1.00 54.72 70 LEU A N 1
ATOM 490 C CA . LEU A 1 70 ? 23.839 -1.259 -9.572 1.00 54.72 70 LEU A CA 1
ATOM 491 C C . LEU A 1 70 ? 24.900 -1.186 -10.684 1.00 54.72 70 LEU A C 1
ATOM 493 O O . LEU A 1 70 ? 25.334 -0.097 -11.052 1.00 54.72 70 LEU A O 1
ATOM 497 N N . ASN A 1 71 ? 25.359 -2.331 -11.195 1.00 52.84 71 ASN A N 1
ATOM 498 C CA . ASN A 1 71 ? 26.411 -2.414 -12.196 1.00 52.84 71 ASN A CA 1
ATOM 499 C C . ASN A 1 71 ? 25.960 -3.179 -13.449 1.00 52.84 71 ASN A C 1
ATOM 501 O O . ASN A 1 71 ? 25.635 -4.362 -13.422 1.00 52.84 71 ASN A O 1
ATOM 505 N N . SER A 1 72 ? 26.070 -2.521 -14.600 1.00 54.12 72 SER A N 1
ATOM 506 C CA . SER A 1 72 ? 25.798 -3.093 -15.928 1.00 54.12 72 SER A CA 1
ATOM 507 C C . SER A 1 72 ? 26.863 -4.102 -16.404 1.00 54.12 72 SER A C 1
ATOM 509 O O . SER A 1 72 ? 26.996 -4.340 -17.599 1.00 54.12 72 SER A O 1
ATOM 511 N N . ALA A 1 73 ? 27.702 -4.633 -15.506 1.00 53.59 73 ALA A N 1
ATOM 512 C CA . ALA A 1 73 ? 28.934 -5.351 -15.857 1.00 53.59 73 ALA A CA 1
ATOM 513 C C . ALA A 1 73 ? 28.931 -6.837 -15.459 1.00 53.59 73 ALA A C 1
ATOM 515 O O . ALA A 1 73 ? 29.547 -7.645 -16.150 1.00 53.59 73 ALA A O 1
ATOM 516 N N . THR A 1 74 ? 28.201 -7.233 -14.408 1.00 45.66 74 THR A N 1
ATOM 517 C CA . THR A 1 74 ? 28.156 -8.634 -13.952 1.00 45.66 74 THR A CA 1
ATOM 518 C C . THR A 1 74 ? 26.729 -8.982 -13.559 1.00 45.66 74 THR A C 1
ATOM 520 O O . THR A 1 74 ? 26.189 -8.362 -12.659 1.00 45.66 74 THR A O 1
ATOM 523 N N . GLY A 1 75 ? 26.076 -9.915 -14.259 1.00 48.88 75 GLY A N 1
ATOM 524 C CA . GLY A 1 75 ? 24.654 -10.243 -14.041 1.00 48.88 75 GLY A CA 1
ATOM 525 C C . GLY A 1 75 ? 23.646 -9.230 -14.617 1.00 48.88 75 GLY A C 1
ATOM 526 O O . GLY A 1 75 ? 22.481 -9.575 -14.776 1.00 48.88 75 GLY A O 1
ATOM 527 N N . GLY A 1 76 ? 24.105 -8.031 -15.000 1.00 49.22 76 GLY A N 1
ATOM 528 C CA . GLY A 1 76 ? 23.376 -7.006 -15.767 1.00 49.22 76 GLY A CA 1
ATOM 529 C C . GLY A 1 76 ? 24.106 -6.563 -17.046 1.00 49.22 76 GLY A C 1
ATOM 530 O O . GLY A 1 76 ? 23.967 -5.416 -17.458 1.00 49.22 76 GLY A O 1
ATOM 531 N N . GLY A 1 77 ? 24.946 -7.444 -17.612 1.00 54.50 77 GLY A N 1
ATOM 532 C CA . GLY A 1 77 ? 25.763 -7.209 -18.816 1.00 54.50 77 GLY A CA 1
ATOM 533 C C . GLY A 1 77 ? 24.963 -7.062 -20.116 1.00 54.50 77 GLY A C 1
ATOM 534 O O . GLY A 1 77 ? 23.757 -6.884 -20.096 1.00 54.50 77 GLY A O 1
ATOM 535 N N . PHE A 1 78 ? 25.619 -7.159 -21.277 1.00 54.12 78 PHE A N 1
ATOM 536 C CA . PHE A 1 78 ? 24.926 -7.272 -22.568 1.00 54.12 78 PHE A CA 1
ATOM 537 C C . PHE A 1 78 ? 24.100 -8.566 -22.601 1.00 54.12 78 PHE A C 1
ATOM 539 O O . PHE A 1 78 ? 24.661 -9.662 -22.570 1.00 54.12 78 PHE A O 1
ATOM 546 N N . LEU A 1 79 ? 22.773 -8.447 -22.634 1.00 59.72 79 LEU A N 1
ATOM 547 C CA . LEU A 1 79 ? 21.864 -9.590 -22.576 1.00 59.72 79 LEU A CA 1
ATOM 548 C C . LEU A 1 79 ? 21.293 -9.863 -23.970 1.00 59.72 79 LEU A C 1
ATOM 550 O O . LEU A 1 79 ? 20.550 -9.057 -24.524 1.00 59.72 79 LEU A O 1
ATOM 554 N N . THR A 1 80 ? 21.650 -11.011 -24.547 1.00 55.72 80 THR A N 1
ATOM 555 C CA . THR A 1 80 ? 21.135 -11.494 -25.842 1.00 55.72 80 THR A CA 1
ATOM 556 C C . THR A 1 80 ? 19.840 -12.300 -25.709 1.00 55.72 80 THR A C 1
ATOM 558 O O . THR A 1 80 ? 19.246 -12.675 -26.719 1.00 55.72 80 THR A O 1
ATOM 561 N N . ASN A 1 81 ? 19.391 -12.577 -24.479 1.00 58.25 81 ASN A N 1
ATOM 562 C CA . ASN A 1 81 ? 18.185 -13.349 -24.194 1.00 58.25 81 ASN A CA 1
ATOM 563 C C . ASN A 1 81 ? 16.969 -12.408 -24.018 1.00 58.25 81 ASN A C 1
ATOM 565 O O . ASN A 1 81 ? 17.067 -11.423 -23.285 1.00 58.25 81 ASN A O 1
ATOM 569 N N . PRO A 1 82 ? 15.824 -12.671 -24.675 1.00 57.97 82 PRO A N 1
ATOM 570 C CA . PRO A 1 82 ? 14.656 -11.787 -24.639 1.00 57.97 82 PRO A CA 1
ATOM 571 C C . PRO A 1 82 ? 13.910 -11.699 -23.294 1.00 57.97 82 PRO A C 1
ATOM 573 O O . PRO A 1 82 ? 13.060 -10.821 -23.170 1.00 57.97 82 PRO A O 1
ATOM 576 N N . ALA A 1 83 ? 14.186 -12.553 -22.298 1.00 62.34 83 ALA A N 1
ATOM 577 C CA . ALA A 1 83 ? 13.456 -12.547 -21.023 1.00 62.34 83 ALA A CA 1
ATOM 578 C C . ALA A 1 83 ? 14.388 -12.391 -19.810 1.00 62.34 83 ALA A C 1
ATOM 580 O O . ALA A 1 83 ? 15.003 -13.353 -19.353 1.00 62.34 83 ALA A O 1
ATOM 581 N N . HIS A 1 84 ? 14.442 -11.177 -19.261 1.00 73.69 84 HIS A N 1
ATOM 582 C CA . HIS A 1 84 ? 15.130 -10.860 -18.010 1.00 73.69 84 HIS A CA 1
ATOM 583 C C . HIS A 1 84 ? 14.202 -10.093 -17.073 1.00 73.69 84 HIS A C 1
ATOM 585 O O . HIS A 1 84 ? 13.390 -9.285 -17.520 1.00 73.69 84 HIS A O 1
ATOM 591 N N . TYR A 1 85 ? 14.321 -10.355 -15.773 1.00 76.44 85 TYR A N 1
ATOM 592 C CA . TYR A 1 85 ? 13.455 -9.777 -14.754 1.00 76.44 85 TYR A CA 1
ATOM 593 C C . TYR A 1 85 ? 14.189 -9.639 -13.420 1.00 76.44 85 TYR A C 1
ATOM 595 O O . TYR A 1 85 ? 15.119 -10.387 -13.116 1.00 76.44 85 TYR A O 1
ATOM 603 N N . LEU A 1 86 ? 13.738 -8.682 -12.614 1.00 78.06 86 LEU A N 1
ATOM 604 C CA . LEU A 1 86 ? 14.059 -8.603 -11.194 1.00 78.06 86 LEU A CA 1
ATOM 605 C C . LEU A 1 86 ? 12.937 -9.286 -10.411 1.00 78.06 86 LEU A C 1
ATOM 607 O O . LEU A 1 86 ? 11.767 -9.169 -10.772 1.00 78.06 86 LEU A O 1
ATOM 611 N N . THR A 1 87 ? 13.296 -9.998 -9.346 1.00 77.81 87 THR A N 1
ATOM 612 C CA . THR A 1 87 ? 12.320 -10.559 -8.403 1.00 77.81 87 THR A CA 1
ATOM 613 C C . THR A 1 87 ? 12.316 -9.699 -7.151 1.00 77.81 87 THR A C 1
ATOM 615 O O . THR A 1 87 ? 13.380 -9.343 -6.646 1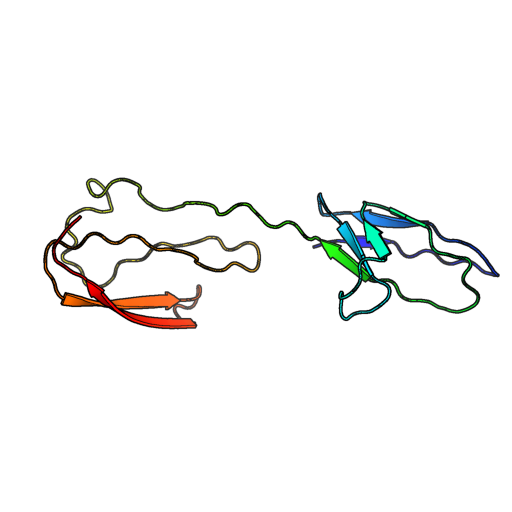.00 77.81 87 THR A O 1
ATOM 618 N N . PHE A 1 88 ? 11.126 -9.361 -6.665 1.00 77.00 88 PHE A N 1
ATOM 619 C CA . PHE A 1 88 ? 10.939 -8.557 -5.465 1.00 77.00 88 PHE A CA 1
ATOM 620 C C . PHE A 1 88 ? 10.153 -9.364 -4.435 1.00 77.00 88 PHE A C 1
ATOM 622 O O . PHE A 1 88 ? 9.062 -9.849 -4.736 1.00 77.00 88 PHE A O 1
ATOM 629 N N . ASP A 1 89 ? 10.672 -9.446 -3.212 1.00 78.06 89 ASP A N 1
ATOM 630 C CA . ASP A 1 89 ? 9.928 -9.983 -2.075 1.00 78.06 89 ASP A CA 1
ATOM 631 C C . ASP A 1 89 ? 9.033 -8.884 -1.492 1.00 78.06 89 ASP A C 1
ATOM 633 O O . ASP A 1 89 ? 9.447 -8.050 -0.684 1.00 78.06 89 ASP A O 1
ATOM 637 N N . VAL A 1 90 ? 7.784 -8.849 -1.953 1.00 75.88 90 VAL A N 1
ATOM 638 C CA . VAL A 1 90 ? 6.809 -7.820 -1.574 1.00 75.88 90 VAL A CA 1
ATOM 639 C C . VAL A 1 90 ? 6.063 -8.252 -0.310 1.00 75.88 90 VAL A C 1
ATOM 641 O O . VAL A 1 90 ? 5.076 -8.981 -0.365 1.00 75.88 90 VAL A O 1
ATOM 644 N N . VAL A 1 91 ? 6.532 -7.788 0.850 1.00 75.38 91 VAL A N 1
ATOM 645 C CA . VAL A 1 91 ? 5.938 -8.110 2.167 1.00 75.38 91 VAL A CA 1
ATOM 646 C C . VAL A 1 91 ? 4.759 -7.209 2.562 1.00 75.38 91 VAL A C 1
ATOM 648 O O . VAL A 1 91 ? 4.061 -7.481 3.537 1.00 75.38 91 VAL A O 1
ATOM 651 N N . GLN A 1 92 ? 4.523 -6.133 1.811 1.00 73.50 92 GLN A N 1
ATOM 652 C CA . GLN A 1 92 ? 3.386 -5.224 1.962 1.00 73.50 92 GLN A CA 1
ATOM 653 C C . GLN A 1 92 ? 3.055 -4.565 0.622 1.00 73.50 92 GLN A C 1
ATOM 655 O O . GLN A 1 92 ? 3.914 -4.500 -0.257 1.00 73.50 92 GLN A O 1
ATOM 660 N N . ASN A 1 93 ? 1.836 -4.037 0.471 1.00 75.38 93 ASN A N 1
ATOM 661 C CA . ASN A 1 93 ? 1.428 -3.368 -0.766 1.00 75.38 93 ASN A CA 1
ATOM 662 C C . ASN A 1 93 ? 2.431 -2.261 -1.145 1.00 75.38 93 ASN A C 1
ATOM 664 O O . ASN A 1 93 ? 2.745 -1.408 -0.315 1.00 75.38 93 ASN A O 1
ATOM 668 N N . SER A 1 94 ? 2.956 -2.314 -2.369 1.00 75.25 94 SER A N 1
ATOM 669 C CA . SER A 1 94 ? 4.072 -1.482 -2.835 1.00 75.25 94 SER A CA 1
ATOM 670 C C . SER A 1 94 ? 3.858 -1.072 -4.290 1.00 75.25 94 SER A C 1
ATOM 672 O O . SER A 1 94 ? 3.231 -1.808 -5.052 1.00 75.25 94 SER A O 1
ATOM 674 N N . THR A 1 95 ? 4.422 0.069 -4.684 1.00 80.62 95 THR A N 1
ATOM 675 C CA . THR A 1 95 ? 4.395 0.568 -6.067 1.00 80.62 95 THR A CA 1
ATOM 676 C C . THR A 1 95 ? 5.825 0.700 -6.577 1.00 80.62 95 THR A C 1
ATOM 678 O O . THR A 1 95 ? 6.687 1.199 -5.857 1.00 80.62 95 THR A O 1
ATOM 681 N N . ILE A 1 96 ? 6.084 0.273 -7.814 1.00 79.88 96 ILE A N 1
ATOM 682 C CA . ILE A 1 96 ? 7.357 0.557 -8.487 1.00 79.88 96 ILE A CA 1
ATOM 683 C C . ILE A 1 96 ? 7.307 1.999 -8.984 1.00 79.88 96 ILE A C 1
ATOM 685 O O . ILE A 1 96 ? 6.487 2.328 -9.837 1.00 79.88 96 ILE A O 1
ATOM 689 N N . GLU A 1 97 ? 8.170 2.849 -8.438 1.00 81.38 97 GLU A N 1
ATOM 690 C CA . GLU A 1 97 ? 8.216 4.268 -8.796 1.00 81.38 97 GLU A CA 1
ATOM 691 C C . GLU A 1 97 ? 9.063 4.511 -10.050 1.00 81.38 97 GLU A C 1
ATOM 693 O O . GLU A 1 97 ? 8.609 5.152 -10.995 1.00 81.38 97 GLU A O 1
ATOM 698 N N . THR A 1 98 ? 10.281 3.963 -10.091 1.00 79.06 98 THR A N 1
ATOM 699 C CA . THR A 1 98 ? 11.204 4.125 -11.222 1.00 79.06 98 THR A CA 1
ATOM 700 C C . THR A 1 98 ? 11.953 2.834 -11.532 1.00 79.06 98 THR A C 1
ATOM 702 O O . THR A 1 98 ? 12.210 2.009 -10.655 1.00 79.06 98 THR A O 1
ATOM 705 N N . VAL A 1 99 ? 12.310 2.667 -12.807 1.00 79.25 99 VAL A N 1
ATOM 706 C CA . VAL A 1 99 ? 13.202 1.611 -13.297 1.00 79.25 99 VAL A CA 1
ATOM 707 C C . VAL A 1 99 ? 14.190 2.262 -14.257 1.00 79.25 99 VAL A C 1
ATOM 709 O O . VAL A 1 99 ? 13.783 3.003 -15.150 1.00 79.25 99 VAL A O 1
ATOM 712 N N . VAL A 1 100 ? 15.480 1.982 -14.082 1.00 78.25 100 VAL A N 1
ATOM 713 C CA . VAL A 1 100 ? 16.540 2.442 -14.989 1.00 78.25 100 VAL A CA 1
ATOM 714 C C . VAL A 1 100 ? 16.976 1.273 -15.861 1.00 78.25 100 VAL A C 1
ATOM 716 O O . VAL A 1 100 ? 17.237 0.181 -15.357 1.00 78.25 100 VAL A O 1
ATOM 719 N N . VAL A 1 101 ? 17.040 1.497 -17.173 1.00 78.38 101 VAL A N 1
ATOM 720 C CA . VAL A 1 101 ? 17.406 0.476 -18.158 1.00 78.38 101 VAL A CA 1
ATOM 721 C C . VAL A 1 101 ? 18.380 1.077 -19.153 1.00 78.38 101 VAL A C 1
ATOM 723 O O . VAL A 1 101 ? 18.056 2.053 -19.822 1.00 78.38 101 VAL A O 1
ATOM 726 N N . ASN A 1 102 ? 19.544 0.448 -19.284 1.00 75.88 102 ASN A N 1
ATOM 727 C CA . ASN A 1 102 ? 20.564 0.845 -20.247 1.00 75.88 102 ASN A CA 1
ATOM 728 C C . ASN A 1 102 ? 20.427 -0.010 -21.509 1.00 75.88 102 ASN A C 1
ATOM 730 O O . ASN A 1 102 ? 20.408 -1.241 -21.425 1.00 75.88 102 ASN A O 1
ATOM 734 N N . ALA A 1 103 ? 20.349 0.625 -22.680 1.00 74.00 103 ALA A N 1
ATOM 735 C CA . ALA A 1 103 ? 20.211 -0.067 -23.958 1.00 74.00 103 ALA A CA 1
ATOM 736 C C . ALA A 1 103 ? 21.344 0.316 -24.919 1.00 74.00 103 ALA A C 1
ATOM 738 O O . ALA A 1 103 ? 21.606 1.490 -25.166 1.00 74.00 103 ALA A O 1
ATOM 739 N N . GLN A 1 104 ? 22.008 -0.686 -25.505 1.00 75.75 104 GLN A N 1
ATOM 740 C CA . GLN A 1 104 ? 23.050 -0.450 -26.520 1.00 75.75 104 GLN A CA 1
ATOM 741 C C . GLN A 1 104 ? 22.474 -0.070 -27.886 1.00 75.75 104 GLN A C 1
ATOM 743 O O . GLN A 1 104 ? 23.145 0.555 -28.700 1.00 75.75 104 GLN A O 1
ATOM 748 N N . THR A 1 105 ? 21.237 -0.480 -28.156 1.00 80.31 105 THR A N 1
ATOM 749 C CA . THR A 1 105 ? 20.544 -0.212 -29.414 1.00 80.31 105 THR A CA 1
ATOM 750 C C . THR A 1 105 ? 19.186 0.381 -29.119 1.00 80.31 105 THR A C 1
ATOM 752 O O . THR A 1 105 ? 18.509 -0.040 -28.176 1.00 80.31 105 THR A O 1
ATOM 755 N N . ALA A 1 106 ? 18.794 1.353 -29.939 1.00 84.69 106 ALA A N 1
ATOM 756 C CA . ALA A 1 106 ? 17.467 1.918 -29.844 1.00 84.69 106 ALA A CA 1
ATOM 757 C C . ALA A 1 106 ? 16.422 0.878 -30.268 1.00 84.69 106 ALA A C 1
ATOM 759 O O . ALA A 1 106 ? 16.646 0.108 -31.206 1.00 84.69 106 ALA A O 1
ATOM 760 N N . GLY A 1 107 ? 15.276 0.855 -29.598 1.00 86.31 107 GLY A N 1
ATOM 761 C CA . GLY A 1 107 ? 14.199 -0.058 -29.955 1.00 86.31 107 GLY A CA 1
ATOM 762 C C . GLY A 1 107 ? 13.096 -0.151 -28.915 1.00 86.31 107 GLY A C 1
ATOM 763 O O . GLY A 1 107 ? 13.270 0.188 -27.746 1.00 86.31 107 GLY A O 1
ATOM 764 N N . ASN A 1 108 ? 11.946 -0.651 -29.358 1.00 87.25 108 ASN A N 1
ATOM 765 C CA . ASN A 1 108 ? 10.807 -0.898 -28.484 1.00 87.25 108 ASN A CA 1
ATOM 766 C C . ASN A 1 108 ? 11.097 -2.095 -27.576 1.00 87.25 108 ASN A C 1
ATOM 768 O O . ASN A 1 108 ? 11.429 -3.182 -28.056 1.00 87.25 108 ASN A O 1
ATOM 772 N N . ARG A 1 109 ? 10.943 -1.897 -26.268 1.00 85.00 109 ARG A N 1
ATOM 773 C CA . ARG A 1 109 ? 11.018 -2.950 -25.256 1.00 85.00 109 ARG A CA 1
ATOM 774 C C . ARG A 1 109 ? 9.724 -2.999 -24.468 1.00 85.00 109 ARG A C 1
ATOM 776 O O . ARG A 1 109 ? 9.170 -1.964 -24.105 1.00 85.00 109 ARG A O 1
ATOM 783 N N . THR A 1 110 ? 9.263 -4.215 -24.223 1.00 87.50 110 THR A N 1
ATOM 784 C CA . THR A 1 110 ? 8.079 -4.482 -23.414 1.00 87.50 110 THR A CA 1
ATOM 785 C C . THR A 1 110 ? 8.512 -4.670 -21.969 1.00 87.50 110 THR A C 1
ATOM 787 O O . THR A 1 110 ? 9.377 -5.495 -21.685 1.00 87.50 110 THR A O 1
ATOM 790 N N . PHE A 1 111 ? 7.904 -3.912 -21.069 1.00 86.56 111 PHE A N 1
ATOM 791 C CA . PHE A 1 111 ? 8.093 -4.004 -19.631 1.00 86.56 111 PHE A CA 1
ATOM 792 C C . PHE A 1 111 ? 6.827 -4.557 -19.010 1.00 86.56 111 PHE A C 1
ATOM 794 O O . PHE A 1 111 ? 5.743 -4.024 -19.237 1.00 86.56 111 PHE A O 1
ATOM 801 N N . GLU A 1 112 ? 6.969 -5.617 -18.224 1.00 90.12 112 GLU A N 1
ATOM 802 C CA . GLU A 1 112 ? 5.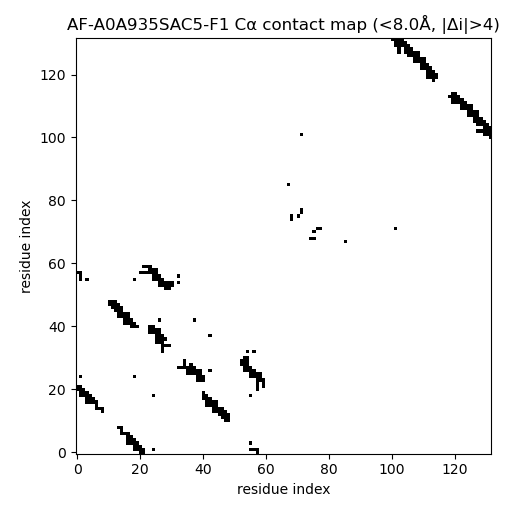849 -6.304 -17.598 1.00 90.12 112 GLU A CA 1
ATOM 803 C C . GLU A 1 112 ? 6.072 -6.389 -16.094 1.00 90.12 112 GLU A C 1
ATOM 805 O O . GLU A 1 112 ? 7.111 -6.858 -15.630 1.00 90.12 112 GLU A O 1
ATOM 810 N N . LEU A 1 113 ? 5.066 -5.979 -15.329 1.00 87.94 113 LEU A N 1
ATOM 811 C CA . LEU A 1 113 ? 4.965 -6.321 -13.920 1.00 87.94 113 LEU A CA 1
ATOM 812 C C . LEU A 1 113 ? 4.177 -7.623 -13.822 1.00 87.94 113 LEU A C 1
ATOM 814 O O . LEU A 1 113 ? 3.039 -7.685 -14.287 1.00 87.94 113 LEU A O 1
ATOM 818 N N . ARG A 1 114 ? 4.765 -8.656 -13.220 1.00 88.19 114 ARG A N 1
ATOM 819 C CA . ARG A 1 114 ? 4.140 -9.974 -13.057 1.00 88.19 114 ARG A CA 1
ATOM 820 C C . ARG A 1 114 ? 4.042 -10.361 -11.584 1.00 88.19 114 ARG A C 1
ATOM 822 O O . ARG A 1 114 ? 4.843 -9.909 -10.771 1.00 88.19 114 ARG A O 1
ATOM 829 N N . ASN A 1 115 ? 3.064 -11.200 -11.246 1.00 86.81 115 ASN A N 1
ATOM 830 C CA . ASN A 1 115 ? 2.983 -11.841 -9.930 1.00 86.81 115 ASN A CA 1
ATOM 831 C C . ASN A 1 115 ? 3.797 -13.152 -9.882 1.00 86.81 115 ASN A C 1
ATOM 833 O O . ASN A 1 115 ? 4.340 -13.596 -10.892 1.00 86.81 115 ASN A O 1
ATOM 837 N N . SER A 1 116 ? 3.840 -13.810 -8.718 1.00 84.62 116 SER A N 1
ATOM 838 C CA . SER A 1 116 ? 4.569 -15.076 -8.510 1.00 84.62 116 SER A CA 1
ATOM 839 C C . SER A 1 116 ? 4.041 -16.264 -9.325 1.00 84.62 116 SER A C 1
ATOM 841 O O . SER A 1 116 ? 4.739 -17.259 -9.484 1.00 84.62 116 SER A O 1
ATOM 843 N N . SER A 1 117 ? 2.821 -16.170 -9.860 1.00 90.06 117 SER A N 1
ATOM 844 C CA . SER A 1 117 ? 2.242 -17.147 -10.793 1.00 90.06 117 SER A CA 1
ATOM 845 C C . SER A 1 117 ? 2.510 -16.785 -12.262 1.00 90.06 117 SER A C 1
ATOM 847 O O . SER A 1 117 ? 1.881 -17.345 -13.156 1.00 90.06 117 SER A O 1
ATOM 849 N N . ASN A 1 118 ? 3.411 -15.828 -12.524 1.00 82.38 118 ASN A N 1
ATOM 850 C CA . ASN A 1 118 ? 3.737 -15.259 -13.835 1.00 82.38 118 ASN A CA 1
ATOM 851 C C . ASN A 1 118 ? 2.584 -14.539 -14.556 1.00 82.38 118 ASN A C 1
ATOM 853 O O . ASN A 1 118 ? 2.730 -14.208 -15.739 1.00 82.38 118 ASN A O 1
ATOM 857 N N . ALA A 1 119 ? 1.473 -14.244 -13.874 1.00 89.31 119 ALA A N 1
ATOM 858 C CA . ALA A 1 119 ? 0.388 -13.457 -14.450 1.00 89.31 119 ALA A CA 1
ATOM 859 C C . ALA A 1 119 ? 0.804 -11.986 -14.561 1.00 89.31 119 ALA A C 1
ATOM 861 O O . ALA A 1 119 ? 1.347 -11.417 -13.612 1.00 89.31 119 ALA A O 1
ATOM 862 N N . ILE A 1 120 ? 0.542 -11.377 -15.716 1.00 90.31 120 ILE A N 1
ATOM 863 C CA . ILE A 1 120 ? 0.856 -9.971 -15.983 1.00 90.31 120 ILE A CA 1
ATOM 864 C C . ILE A 1 120 ? -0.158 -9.091 -15.250 1.00 90.31 120 ILE A C 1
ATOM 866 O O . ILE A 1 120 ? -1.360 -9.185 -15.482 1.00 90.31 120 ILE A O 1
ATOM 870 N N . LEU A 1 121 ? 0.348 -8.236 -14.368 1.00 89.88 121 LEU A N 1
ATOM 871 C CA . LEU A 1 121 ? -0.407 -7.217 -13.644 1.00 89.88 121 LEU A CA 1
ATOM 872 C C . LEU A 1 121 ? -0.427 -5.885 -14.403 1.00 89.88 121 LEU A C 1
ATOM 874 O O . LEU A 1 121 ? -1.409 -5.154 -14.342 1.00 89.88 121 LEU A O 1
ATOM 878 N N . SER A 1 122 ? 0.658 -5.566 -15.113 1.00 91.00 122 SER A N 1
ATOM 879 C CA . SER A 1 122 ? 0.779 -4.375 -15.960 1.00 91.00 122 SER A CA 1
ATOM 880 C C . SER A 1 122 ? 1.779 -4.632 -17.084 1.00 91.00 122 SER A C 1
ATOM 882 O O . SER A 1 122 ? 2.737 -5.382 -16.891 1.00 91.00 122 SER A O 1
ATOM 884 N N . SER A 1 123 ? 1.565 -4.020 -18.247 1.00 92.75 123 SER A N 1
ATOM 885 C CA . SER A 1 123 ? 2.469 -4.098 -19.394 1.00 92.75 123 SER A CA 1
ATOM 886 C C . SER A 1 123 ? 2.535 -2.753 -20.105 1.00 92.75 123 SER A C 1
ATOM 888 O O . SER A 1 123 ? 1.515 -2.088 -20.286 1.00 92.75 123 SER A O 1
ATOM 890 N N . THR A 1 124 ? 3.734 -2.345 -20.503 1.00 91.19 124 THR A N 1
ATOM 891 C CA . THR A 1 124 ? 3.957 -1.139 -21.301 1.00 91.19 124 THR A CA 1
ATOM 892 C C . THR A 1 124 ? 5.077 -1.362 -22.306 1.00 91.19 124 THR A C 1
ATOM 894 O O . THR A 1 124 ? 5.981 -2.163 -22.073 1.00 91.19 124 THR A O 1
ATOM 897 N N . VAL A 1 125 ? 5.031 -0.650 -23.429 1.00 90.19 125 VAL A N 1
ATOM 898 C CA . VAL A 1 125 ? 6.102 -0.648 -24.426 1.00 90.19 125 VAL A CA 1
ATOM 899 C C . VAL A 1 125 ? 6.785 0.707 -24.386 1.00 90.19 125 VAL A C 1
ATOM 901 O O . VAL A 1 125 ? 6.152 1.733 -24.626 1.00 90.19 125 VAL A O 1
ATOM 904 N N . VAL A 1 126 ? 8.084 0.706 -24.107 1.00 88.81 126 VAL A N 1
ATOM 905 C CA . VAL A 1 126 ? 8.907 1.916 -24.094 1.00 88.81 126 VAL A CA 1
ATOM 906 C C . VAL A 1 126 ? 9.930 1.811 -25.214 1.00 88.81 126 VAL A C 1
ATOM 908 O O . VAL A 1 126 ? 10.615 0.797 -25.357 1.00 88.81 126 VAL A O 1
ATOM 911 N N . ASN A 1 127 ? 10.029 2.860 -26.028 1.00 87.38 127 ASN A N 1
ATOM 912 C CA . ASN A 1 127 ? 11.136 3.001 -26.960 1.00 87.38 127 ASN A CA 1
ATOM 913 C C . ASN A 1 127 ? 12.370 3.433 -26.166 1.00 87.38 127 ASN A C 1
ATOM 915 O O . ASN A 1 127 ? 12.408 4.539 -25.630 1.00 87.38 127 ASN A O 1
ATOM 919 N N . LEU A 1 128 ? 13.348 2.542 -26.045 1.00 85.19 128 LEU A N 1
ATOM 920 C CA . LEU A 1 128 ? 14.628 2.883 -25.442 1.00 85.19 128 LEU A CA 1
ATOM 921 C C . LEU A 1 128 ? 15.506 3.518 -26.515 1.00 85.19 128 LEU A C 1
ATOM 923 O O . LEU A 1 128 ? 15.595 2.987 -27.622 1.00 85.19 128 LEU A O 1
ATOM 927 N N . ALA A 1 129 ? 16.159 4.631 -26.192 1.00 81.69 129 ALA A N 1
ATOM 928 C CA . ALA A 1 129 ? 17.226 5.181 -27.019 1.00 81.69 129 ALA A CA 1
ATOM 929 C C . ALA A 1 129 ? 18.515 4.362 -26.831 1.00 81.69 129 ALA A C 1
ATOM 931 O O . ALA A 1 129 ? 18.696 3.701 -25.809 1.00 81.69 129 ALA A O 1
ATOM 932 N N . ALA A 1 130 ? 19.422 4.413 -27.809 1.00 74.75 130 ALA A N 1
ATOM 933 C CA . ALA A 1 130 ? 20.778 3.913 -27.606 1.00 74.75 130 ALA A CA 1
ATOM 934 C C . ALA A 1 130 ? 21.528 4.893 -26.689 1.00 74.75 130 ALA A C 1
ATOM 936 O O . ALA A 1 130 ? 21.680 6.062 -27.043 1.00 74.75 130 ALA A O 1
ATOM 937 N N . GLY A 1 131 ? 21.968 4.434 -25.519 1.00 64.56 131 GLY A N 1
ATOM 938 C CA . GLY A 1 131 ? 22.640 5.271 -24.522 1.00 64.56 131 GLY A CA 1
ATOM 939 C C . GLY A 1 131 ? 22.509 4.708 -23.108 1.00 64.56 131 GLY A C 1
ATOM 940 O O . GLY A 1 131 ? 21.533 4.022 -22.801 1.00 64.56 131 GLY A O 1
ATOM 941 N N . GLY A 1 132 ? 23.527 4.959 -22.283 1.00 52.72 132 GLY A N 1
ATOM 942 C CA . GLY A 1 132 ? 23.557 4.654 -20.848 1.00 52.72 132 GLY A CA 1
ATOM 943 C C . GLY A 1 132 ? 23.584 5.921 -20.010 1.00 52.72 132 GLY A C 1
ATOM 944 O O . GLY A 1 132 ? 23.861 6.996 -20.590 1.00 52.72 132 GLY A O 1
#

Mean predicted aligned error: 12.35 Å

Nearest PDB structures (foldseek):
  9flw-assembly1_A  TM=8.746E-01  e=2.540E-02  Aureispira sp. CCB-QB1
  9g8b-assembly1_A  TM=3.764E-01  e=4.550E-02  Aureispira sp. CCB-QB1
  3n1q-assembly3_F  TM=4.552E-01  e=2.135E+00  Homo sapiens
  7slt-assembly1_C  TM=4.208E-01  e=4.054E+00  Locusta migratoria
  5jpm-assembly1_B  TM=3.499E-01  e=5.752E+00  Homo sapiens

Sequence (132 aa):
MPTATGAAVCYNGSLLLSAAGGTLLNWYATPALTTVINTGTAYTTPNLTTTTTYYVANTVTNSPVTGGLLNSATGGGFLTNPAHYLTFDVVQNSTIETVVVNAQTAGNRTFELRNSSNAILSSTVVNLAAGG

Radius of gyration: 23.85 Å; Cα contacts (8 Å, |Δi|>4): 185; chains: 1; bounding box: 52×28×63 Å